Protein AF-A0A7S1MWI6-F1 (afdb_monomer_lite)

InterPro domains:
  IPR009014 Transketolase C-terminal/Pyruvate-ferredoxin oxidoreductase domain II [G3DSA:3.40.50.920] (1-132)
  IPR009014 Transketolase C-terminal/Pyruvate-ferredoxin oxidoreductase domain II [SSF52922] (4-130)
  IPR051157 Pyruvate Dehydrogenase/Transketolase [PTHR43825] (2-128)
  IPR055152 Transketolase-like, C-terminal domain [PF22613] (7-112)

Radius of gyration: 16.28 Å; chains: 1; bounding box: 46×30×47 Å

Foldseek 3Di:
DVLQVVLQVCCCVVPVDHDDDDDDPALPVLLVQQVVQVVVCVVCVPDDRDARPQCVVCVVDDAAAEEADQAAQVRNCSCVVRHDPPHHYHYQYQPDDDDDDDPVVSCVVSLRGSVSSNVVRVVRCVVVVVDD

Structure (mmCIF, N/CA/C/O backbone):
data_AF-A0A7S1MWI6-F1
#
_entry.id   AF-A0A7S1MWI6-F1
#
loop_
_atom_site.group_PDB
_atom_site.id
_atom_site.type_symbol
_atom_site.label_atom_id
_atom_site.label_alt_id
_atom_site.label_comp_id
_atom_site.label_asym_id
_atom_site.label_entity_id
_atom_site.label_seq_id
_atom_site.pdbx_PDB_ins_code
_atom_site.Cartn_x
_atom_site.Cartn_y
_atom_site.Cartn_z
_atom_site.occupancy
_atom_site.B_iso_or_equiv
_atom_site.auth_seq_id
_atom_site.auth_comp_id
_atom_site.auth_asym_id
_atom_site.auth_atom_id
_atom_site.pdbx_PDB_model_num
ATOM 1 N N . LEU A 1 1 ? 5.279 8.288 -6.659 1.00 91.06 1 LEU A N 1
ATOM 2 C CA . LEU A 1 1 ? 4.149 8.987 -7.326 1.00 91.06 1 LEU A CA 1
ATOM 3 C C . LEU A 1 1 ? 4.189 8.913 -8.855 1.00 91.06 1 LEU A C 1
ATOM 5 O O . LEU A 1 1 ? 3.313 8.266 -9.402 1.00 91.06 1 LEU A O 1
ATOM 9 N N . ARG A 1 2 ? 5.161 9.519 -9.564 1.00 95.38 2 ARG A N 1
ATOM 10 C CA . ARG A 1 2 ? 5.183 9.469 -11.050 1.00 95.38 2 ARG A CA 1
ATOM 11 C C . ARG A 1 2 ? 5.219 8.039 -11.605 1.00 95.38 2 ARG A C 1
ATOM 13 O O . ARG A 1 2 ? 4.491 7.730 -12.534 1.00 95.38 2 ARG A O 1
ATOM 20 N N . GLU A 1 3 ? 6.008 7.157 -10.990 1.00 96.94 3 GLU A N 1
ATOM 21 C CA . GLU A 1 3 ? 6.013 5.722 -11.324 1.00 96.94 3 GLU A CA 1
ATOM 22 C C . GLU A 1 3 ? 4.620 5.089 -11.169 1.00 96.94 3 GLU A C 1
ATOM 24 O O . GLU A 1 3 ? 4.190 4.347 -12.041 1.00 96.94 3 GLU A O 1
ATOM 29 N N . SER A 1 4 ? 3.882 5.442 -10.114 1.00 96.94 4 SER A N 1
ATOM 30 C CA . SER A 1 4 ? 2.516 4.968 -9.854 1.00 96.94 4 SER A CA 1
ATOM 31 C C . SER A 1 4 ? 1.502 5.491 -10.877 1.00 96.94 4 SER A C 1
ATOM 33 O O . SER A 1 4 ? 0.605 4.760 -11.277 1.00 96.94 4 SER A O 1
ATOM 35 N N . GLN A 1 5 ? 1.652 6.741 -11.329 1.00 97.75 5 GLN A N 1
ATOM 36 C CA . GLN A 1 5 ? 0.812 7.311 -12.389 1.00 97.75 5 GLN A CA 1
ATOM 37 C C . GLN A 1 5 ? 1.015 6.577 -13.716 1.00 97.75 5 GLN A C 1
ATOM 39 O O . GLN A 1 5 ? 0.042 6.293 -14.401 1.00 97.75 5 GLN A O 1
ATOM 44 N N . VAL A 1 6 ? 2.258 6.224 -14.054 1.00 98.06 6 VAL A N 1
ATOM 45 C CA . VAL A 1 6 ? 2.535 5.431 -15.260 1.00 98.06 6 VAL A CA 1
ATOM 46 C C . VAL A 1 6 ? 2.069 3.984 -15.086 1.00 98.06 6 VAL A C 1
ATOM 48 O O . VAL A 1 6 ? 1.505 3.422 -16.012 1.00 98.06 6 VAL A O 1
ATOM 51 N N . ALA A 1 7 ? 2.236 3.389 -13.902 1.00 98.00 7 ALA A N 1
ATOM 52 C CA . ALA A 1 7 ? 1.732 2.045 -13.617 1.00 98.00 7 ALA A CA 1
ATOM 53 C C . ALA A 1 7 ? 0.209 1.936 -13.790 1.00 98.00 7 ALA A C 1
ATOM 55 O O . ALA A 1 7 ? -0.266 0.924 -14.291 1.00 98.00 7 ALA A O 1
ATOM 56 N N . LYS A 1 8 ? -0.547 2.984 -13.425 1.00 97.81 8 LYS A N 1
ATOM 57 C CA . LYS A 1 8 ? -1.984 3.070 -13.720 1.00 97.81 8 LYS A CA 1
ATOM 58 C C . LYS A 1 8 ? -2.254 2.933 -15.221 1.00 97.81 8 LYS A C 1
ATOM 60 O O . LYS A 1 8 ? -3.122 2.156 -15.587 1.00 97.81 8 LYS A O 1
ATOM 65 N N . LEU A 1 9 ? -1.538 3.692 -16.053 1.00 98.25 9 LEU A N 1
ATOM 66 C CA . LEU A 1 9 ? -1.730 3.658 -17.507 1.00 98.25 9 LEU A CA 1
ATOM 67 C C . LEU A 1 9 ? -1.414 2.268 -18.065 1.00 98.25 9 LEU A C 1
ATOM 69 O O . LEU A 1 9 ? -2.215 1.724 -18.806 1.00 98.25 9 LEU A O 1
ATOM 73 N N . LEU A 1 10 ? -0.314 1.653 -17.616 1.00 98.19 10 LEU A N 1
ATOM 74 C CA . LEU A 1 10 ? 0.053 0.292 -18.022 1.00 98.19 10 LEU A CA 1
ATOM 75 C C . LEU A 1 10 ? -1.019 -0.741 -17.644 1.00 98.19 10 LEU A C 1
ATOM 77 O O . LEU A 1 10 ? -1.374 -1.577 -18.464 1.00 98.19 10 LEU A O 1
ATOM 81 N N . LEU A 1 11 ? -1.557 -0.682 -16.418 1.00 98.00 11 LEU A N 1
ATOM 82 C CA . LEU A 1 11 ? -2.643 -1.573 -15.984 1.00 98.00 11 LEU A CA 1
ATOM 83 C C . LEU A 1 11 ? -3.885 -1.452 -16.877 1.00 98.00 11 LEU A C 1
ATOM 85 O O . LEU A 1 11 ? -4.522 -2.459 -17.184 1.00 98.00 11 LEU A O 1
ATOM 89 N N . GLU A 1 12 ? -4.219 -0.232 -17.289 1.00 97.75 12 GLU A N 1
ATOM 90 C CA . GLU A 1 12 ? -5.373 0.049 -18.139 1.00 97.75 12 GLU A CA 1
ATOM 91 C C . GLU A 1 12 ? -5.140 -0.402 -19.589 1.00 97.75 12 GLU A C 1
ATOM 93 O O . GLU A 1 12 ? -5.995 -1.078 -20.154 1.00 97.75 12 GLU A O 1
ATOM 98 N N . GLU A 1 13 ? -3.977 -0.091 -20.165 1.00 97.88 13 GLU A N 1
ATOM 99 C CA . GLU A 1 13 ? -3.635 -0.378 -21.565 1.00 97.88 13 GLU A CA 1
ATOM 100 C C . GLU A 1 13 ? -3.420 -1.875 -21.835 1.00 97.88 13 GLU A C 1
ATOM 102 O O . GLU A 1 13 ? -3.975 -2.411 -22.794 1.00 97.88 13 GLU A O 1
ATOM 107 N N . ASP A 1 14 ? -2.657 -2.560 -20.981 1.00 97.81 14 ASP A N 1
ATOM 108 C CA . ASP A 1 14 ? -2.220 -3.938 -21.239 1.00 97.81 14 ASP A CA 1
ATOM 109 C C . ASP A 1 14 ? -3.157 -4.989 -20.609 1.00 97.81 14 ASP A C 1
ATOM 111 O O . ASP A 1 14 ? -3.236 -6.120 -21.094 1.00 97.81 14 ASP A O 1
ATOM 115 N N . TRP A 1 15 ? -3.882 -4.636 -19.535 1.00 97.12 15 TRP A N 1
ATOM 116 C CA . TRP A 1 15 ? -4.752 -5.568 -18.795 1.00 97.12 15 TRP A CA 1
ATOM 117 C C . TRP A 1 15 ? -6.210 -5.112 -18.656 1.00 97.12 15 TRP A C 1
ATOM 119 O O . TRP A 1 15 ? -7.025 -5.873 -18.134 1.00 97.12 15 TRP A O 1
ATOM 129 N N . GLY A 1 16 ? -6.573 -3.900 -19.088 1.00 96.94 16 GLY A N 1
ATOM 130 C CA . GLY A 1 16 ? -7.933 -3.374 -18.914 1.00 96.94 16 GLY A CA 1
ATOM 131 C C . GLY A 1 16 ? -8.322 -3.131 -17.450 1.00 96.94 16 GLY A C 1
ATOM 132 O O . GLY A 1 16 ? -9.508 -3.102 -17.119 1.00 96.94 16 GLY A O 1
ATOM 133 N N . ILE A 1 17 ? -7.343 -2.982 -16.551 1.00 97.12 17 ILE A N 1
ATOM 134 C CA . ILE A 1 17 ? -7.563 -2.803 -15.112 1.00 97.12 17 ILE A CA 1
ATOM 135 C C . ILE A 1 17 ? -7.498 -1.313 -14.769 1.00 97.12 17 ILE A C 1
ATOM 137 O O . ILE A 1 17 ? -6.433 -0.698 -14.755 1.00 97.12 17 ILE A O 1
ATOM 141 N N . GLY A 1 18 ? -8.648 -0.734 -14.425 1.00 96.50 18 GLY A N 1
ATOM 142 C CA . GLY A 1 18 ? -8.723 0.646 -13.948 1.00 96.50 18 GLY A CA 1
ATOM 143 C C . GLY A 1 18 ? -8.118 0.815 -12.550 1.00 96.50 18 GLY A C 1
ATOM 144 O O . GLY A 1 18 ? -8.387 0.026 -11.644 1.00 96.50 18 GLY A O 1
ATOM 145 N N . ALA A 1 19 ? -7.340 1.884 -12.348 1.00 96.88 19 ALA A N 1
ATOM 146 C CA . ALA A 1 19 ? -6.756 2.213 -11.047 1.00 96.88 19 ALA A CA 1
ATOM 147 C C . ALA A 1 19 ? -6.938 3.689 -10.659 1.00 96.88 19 ALA A C 1
ATOM 149 O O . ALA A 1 19 ? -6.900 4.605 -11.491 1.00 96.88 19 ALA A O 1
ATOM 150 N N . ASN A 1 20 ? -7.055 3.926 -9.353 1.00 96.56 20 ASN A N 1
ATOM 151 C CA . ASN A 1 20 ? -7.042 5.257 -8.753 1.00 96.56 20 ASN A CA 1
ATOM 152 C C . ASN A 1 20 ? -5.669 5.516 -8.117 1.00 96.56 20 ASN A C 1
ATOM 154 O O . ASN A 1 20 ? -5.061 4.612 -7.548 1.00 96.56 20 ASN A O 1
ATOM 158 N N . VAL A 1 21 ? -5.170 6.751 -8.216 1.00 96.94 21 VAL A N 1
ATOM 159 C CA . VAL A 1 21 ? -3.846 7.132 -7.701 1.00 96.94 21 VAL A CA 1
ATOM 160 C C . VAL A 1 21 ? -4.000 8.245 -6.678 1.00 96.94 21 VAL A C 1
ATOM 162 O O . VAL A 1 21 ? -4.577 9.288 -6.974 1.00 96.94 21 VAL A O 1
ATOM 165 N N . TRP A 1 22 ? -3.418 8.040 -5.499 1.00 97.12 22 TRP A N 1
ATOM 166 C CA . TRP A 1 22 ? -3.351 9.038 -4.438 1.00 97.12 22 TRP A CA 1
ATOM 167 C C . TRP A 1 22 ? -1.928 9.562 -4.285 1.00 97.12 22 TRP A C 1
ATOM 169 O O . TRP A 1 22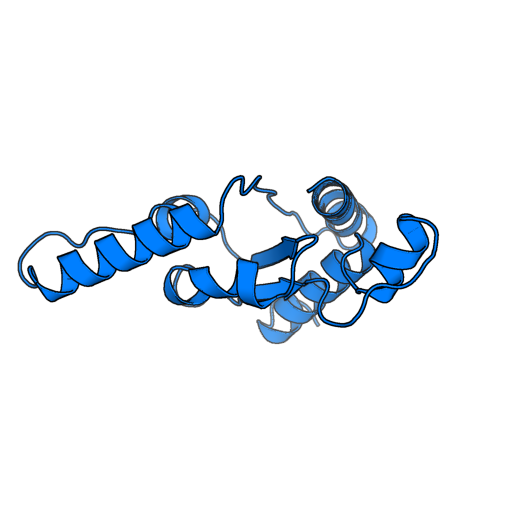 ? -0.951 8.815 -4.367 1.00 97.12 22 TRP A O 1
ATOM 179 N N . SER A 1 23 ? -1.819 10.861 -4.019 1.00 96.31 23 SER A N 1
ATOM 180 C CA . SER A 1 23 ? -0.602 11.440 -3.464 1.00 96.31 23 SER A CA 1
ATOM 181 C C . SER A 1 23 ? -0.679 11.347 -1.946 1.00 96.31 23 SER A C 1
ATOM 183 O O . SER A 1 23 ? -1.632 11.844 -1.349 1.00 96.31 23 SER A O 1
ATOM 185 N N . CYS A 1 24 ? 0.314 10.716 -1.326 1.00 95.69 24 CYS A N 1
ATOM 186 C CA . CYS A 1 24 ? 0.423 10.618 0.124 1.00 95.69 24 CYS A CA 1
ATOM 187 C C . CYS A 1 24 ? 1.595 11.492 0.593 1.00 95.69 24 CYS A C 1
ATOM 189 O O . CYS A 1 24 ? 2.733 11.018 0.598 1.00 95.69 24 CYS A O 1
ATOM 191 N N . PRO A 1 25 ? 1.358 12.775 0.929 1.00 93.88 25 PRO A N 1
ATOM 192 C CA . PRO A 1 25 ? 2.431 13.692 1.311 1.00 93.88 25 PRO A CA 1
ATOM 193 C C . PRO A 1 25 ? 3.079 13.333 2.656 1.00 93.88 25 PRO A C 1
ATOM 195 O O . PRO A 1 25 ? 4.233 13.686 2.876 1.00 93.88 25 PRO A O 1
ATOM 198 N N . SER A 1 26 ? 2.370 12.632 3.550 1.00 97.19 26 SER A N 1
ATOM 199 C CA . SER A 1 26 ? 2.919 12.180 4.831 1.00 97.19 26 SER A CA 1
ATOM 200 C C . SER A 1 26 ? 2.234 10.907 5.322 1.00 97.19 26 SER A C 1
ATOM 202 O O . SER A 1 26 ? 1.097 10.950 5.784 1.00 97.19 26 SER A O 1
ATOM 204 N N . PHE A 1 27 ? 2.944 9.776 5.284 1.00 98.44 27 PHE A N 1
ATOM 205 C CA . PHE A 1 27 ? 2.469 8.549 5.937 1.00 98.44 27 PHE A CA 1
ATOM 206 C C . PHE A 1 27 ? 2.498 8.658 7.467 1.00 98.44 27 PHE A C 1
ATOM 208 O O . PHE A 1 27 ? 1.655 8.062 8.130 1.00 98.44 27 PHE A O 1
ATOM 215 N N . ASN A 1 28 ? 3.411 9.464 8.019 1.00 98.31 28 ASN A N 1
ATOM 216 C CA . ASN A 1 28 ? 3.524 9.674 9.464 1.00 98.31 28 ASN A CA 1
ATOM 217 C C . ASN A 1 28 ? 2.269 10.342 10.038 1.00 98.31 28 ASN A C 1
ATOM 219 O O . ASN A 1 28 ? 1.782 9.934 11.088 1.00 98.31 28 ASN A O 1
ATOM 223 N N . GLU A 1 29 ? 1.731 11.354 9.350 1.00 98.56 29 GLU A N 1
ATOM 224 C CA . GLU A 1 29 ? 0.506 12.025 9.804 1.00 98.56 29 GLU A CA 1
ATOM 225 C C . GLU A 1 29 ? -0.715 11.112 9.671 1.00 98.56 29 GLU A C 1
ATOM 227 O O . GLU A 1 29 ? -1.538 11.078 10.577 1.00 98.56 29 GLU A O 1
ATOM 232 N N . LEU A 1 30 ? -0.797 10.298 8.612 1.00 98.44 30 LEU A N 1
ATOM 233 C CA . LEU A 1 30 ? -1.861 9.295 8.482 1.00 98.44 30 LEU A CA 1
ATOM 234 C C . LEU A 1 30 ? -1.800 8.228 9.581 1.00 98.44 30 LEU A C 1
ATOM 236 O O . LEU A 1 30 ? -2.838 7.787 10.066 1.00 98.44 30 LEU A O 1
ATOM 240 N N . ALA A 1 31 ? -0.597 7.811 9.982 1.00 98.69 31 ALA A N 1
ATOM 241 C CA . ALA A 1 31 ? -0.431 6.868 11.080 1.00 98.69 31 ALA A CA 1
ATOM 242 C C . ALA A 1 31 ? -0.853 7.483 12.419 1.00 98.69 31 ALA A C 1
ATOM 244 O O . ALA A 1 31 ? -1.584 6.847 13.172 1.00 98.69 31 ALA A O 1
ATOM 245 N N . ARG A 1 32 ? -0.448 8.731 12.693 1.00 98.69 32 ARG A N 1
ATOM 246 C CA . ARG A 1 32 ? -0.859 9.474 13.897 1.00 98.69 32 ARG A CA 1
ATOM 247 C C . ARG A 1 32 ? -2.370 9.666 13.955 1.00 98.69 32 ARG A C 1
ATOM 249 O O . ARG A 1 32 ? -2.972 9.423 14.994 1.00 98.69 32 ARG A O 1
ATOM 256 N N . ASP A 1 33 ? -2.980 10.064 12.843 1.00 98.75 33 ASP A N 1
ATOM 257 C CA . ASP A 1 33 ? -4.431 10.199 12.713 1.00 98.75 33 ASP A CA 1
ATOM 258 C C . ASP A 1 33 ? -5.153 8.874 13.009 1.00 98.75 33 ASP A C 1
ATOM 260 O O . ASP A 1 33 ? -6.053 8.833 13.849 1.00 98.75 33 ASP A O 1
ATOM 264 N N . GLY A 1 34 ? -4.695 7.769 12.413 1.00 98.50 34 GLY A N 1
ATOM 265 C CA . GLY A 1 34 ? -5.268 6.449 12.668 1.00 98.50 34 GLY A CA 1
ATOM 266 C C . GLY A 1 34 ? -5.128 5.987 14.118 1.00 98.50 34 GLY A C 1
ATOM 267 O O . GLY A 1 34 ? -6.101 5.518 14.707 1.00 98.50 34 GLY A O 1
ATOM 268 N N . GLN A 1 35 ? -3.957 6.187 14.726 1.00 98.69 35 GLN A N 1
ATOM 269 C CA . GLN A 1 35 ? -3.712 5.870 16.138 1.00 98.69 35 GLN A CA 1
ATOM 270 C C . GLN A 1 35 ? -4.586 6.717 17.071 1.00 98.69 35 GLN A C 1
ATOM 272 O O . GLN A 1 35 ? -5.099 6.213 18.069 1.00 98.69 35 GLN A O 1
ATOM 277 N N . ASN A 1 36 ? -4.797 7.995 16.744 1.00 98.62 36 ASN A N 1
ATOM 278 C CA . ASN A 1 36 ? -5.677 8.875 17.507 1.00 98.62 36 ASN A CA 1
ATOM 279 C C . ASN A 1 36 ? -7.138 8.419 17.425 1.00 98.62 36 ASN A C 1
ATOM 281 O O . ASN A 1 36 ? -7.815 8.382 18.454 1.00 98.62 36 ASN A O 1
ATOM 285 N N . ALA A 1 37 ? -7.608 8.034 16.234 1.00 98.44 37 ALA A N 1
ATOM 286 C CA . ALA A 1 37 ? -8.951 7.495 16.043 1.00 98.44 37 ALA A CA 1
ATOM 287 C C . ALA A 1 37 ? -9.146 6.174 16.805 1.00 98.44 37 ALA A C 1
ATOM 289 O O . ALA A 1 37 ? -10.136 6.015 17.515 1.00 98.44 37 ALA A O 1
ATOM 290 N N . GLU A 1 38 ? -8.183 5.250 16.728 1.00 98.00 38 GLU A N 1
ATOM 291 C CA . GLU A 1 38 ? -8.220 3.986 17.472 1.00 98.00 38 GLU A CA 1
ATOM 292 C C . GLU A 1 38 ? -8.232 4.217 18.987 1.00 98.00 38 GLU A C 1
ATOM 294 O O . GLU A 1 38 ? -9.077 3.666 19.694 1.00 98.00 38 GLU A O 1
ATOM 299 N N . ARG A 1 39 ? -7.354 5.096 19.487 1.00 98.44 39 ARG A N 1
ATOM 300 C CA . ARG A 1 39 ? -7.326 5.486 20.899 1.00 98.44 39 ARG A CA 1
ATOM 301 C C . ARG A 1 39 ? -8.662 6.080 21.339 1.00 98.44 39 ARG A C 1
ATOM 303 O O . ARG A 1 39 ? -9.132 5.761 22.428 1.00 98.44 39 ARG A O 1
ATOM 310 N N . TRP A 1 40 ? -9.261 6.959 20.536 1.00 98.50 40 TRP A N 1
ATOM 311 C CA . TRP A 1 40 ? -10.555 7.549 20.866 1.00 98.50 40 TRP A CA 1
ATOM 312 C C . TRP A 1 40 ? -11.647 6.475 20.920 1.00 98.50 40 TRP A C 1
ATOM 314 O O . TRP A 1 40 ? -12.355 6.405 21.919 1.00 98.50 40 TRP A O 1
ATOM 324 N N . ASN A 1 41 ? -11.709 5.582 19.928 1.00 98.12 41 ASN A N 1
ATOM 325 C CA . ASN A 1 41 ? -12.695 4.497 19.868 1.00 98.12 41 ASN A CA 1
ATOM 326 C C . ASN A 1 41 ? -12.574 3.529 21.054 1.00 98.12 41 ASN A C 1
ATOM 328 O O . ASN A 1 41 ? -13.582 3.065 21.579 1.00 98.12 41 ASN A O 1
ATOM 332 N N . LEU A 1 42 ? -11.345 3.246 21.500 1.00 98.00 42 LEU A N 1
ATOM 333 C CA . LEU A 1 42 ? -11.086 2.416 22.677 1.00 98.00 42 LEU A CA 1
ATOM 334 C C . LEU A 1 42 ? -11.628 3.055 23.965 1.00 98.00 42 LEU A C 1
ATOM 336 O O . LEU A 1 42 ? -12.142 2.356 24.834 1.00 98.00 42 LEU A O 1
ATOM 340 N N . LEU A 1 43 ? -11.487 4.376 24.096 1.00 98.31 43 LEU A N 1
ATOM 341 C CA . LEU A 1 43 ? -11.878 5.119 25.296 1.00 98.31 43 LEU A CA 1
ATOM 342 C C . LEU A 1 43 ? -13.360 5.531 25.303 1.00 98.31 43 LEU A C 1
ATOM 344 O O . LEU A 1 43 ? -13.877 5.854 26.370 1.00 98.31 43 LEU A O 1
ATOM 348 N N . HIS A 1 44 ? -14.042 5.494 24.153 1.00 98.00 44 HIS A N 1
ATOM 349 C CA . HIS A 1 44 ? -15.439 5.923 23.995 1.00 98.00 44 HIS A CA 1
ATOM 350 C C . HIS A 1 44 ? -16.280 4.841 23.284 1.00 98.00 44 HIS A C 1
ATOM 352 O O . HIS A 1 44 ? -16.799 5.068 22.191 1.00 98.00 44 HIS A O 1
ATOM 358 N N . PRO A 1 45 ? -16.452 3.645 23.884 1.00 97.06 45 PRO A N 1
ATOM 359 C CA . PRO A 1 45 ? -17.068 2.495 23.210 1.00 97.06 45 PRO A CA 1
ATOM 360 C C . PRO A 1 45 ? -18.559 2.671 22.878 1.00 97.06 45 PRO A C 1
ATOM 362 O O . PRO A 1 45 ? -19.097 1.920 22.068 1.00 97.06 45 PRO A O 1
ATOM 365 N N . THR A 1 46 ? -19.246 3.620 23.517 1.00 97.56 46 THR A N 1
ATOM 366 C CA . THR A 1 46 ? -20.675 3.901 23.294 1.00 97.56 46 THR A CA 1
ATOM 367 C C . THR A 1 46 ? -20.924 5.052 22.323 1.00 97.56 46 THR A C 1
ATOM 369 O O . THR A 1 46 ? -22.076 5.321 21.990 1.00 97.56 46 THR A O 1
ATOM 372 N N . GLU A 1 47 ? -19.878 5.764 21.903 1.00 97.56 47 GLU A N 1
ATOM 373 C CA . GLU A 1 47 ? -19.998 6.901 20.993 1.00 97.56 47 GLU A CA 1
ATOM 374 C C . GLU A 1 47 ? -19.799 6.486 19.527 1.00 97.56 47 GLU A C 1
ATOM 376 O O . GLU A 1 47 ? -19.412 5.360 19.207 1.00 97.56 47 GLU A O 1
ATOM 381 N N . LEU A 1 48 ? -20.095 7.407 18.605 1.00 96.50 48 LEU A N 1
ATOM 382 C CA . LEU A 1 48 ? -19.881 7.184 17.177 1.00 96.50 48 LEU A CA 1
ATOM 383 C C . LEU A 1 48 ? -18.391 7.046 16.875 1.00 96.50 48 LEU A C 1
ATOM 385 O O . LEU A 1 48 ? -17.641 8.004 17.028 1.00 96.50 48 LEU A O 1
ATOM 389 N N . ALA A 1 49 ? -17.988 5.877 16.379 1.00 96.44 49 ALA A N 1
ATOM 390 C CA . ALA A 1 49 ? -16.592 5.583 16.090 1.00 96.44 49 ALA A CA 1
ATOM 391 C C . ALA A 1 49 ? -15.954 6.604 15.128 1.00 96.44 49 ALA A C 1
ATOM 393 O O . ALA A 1 49 ? -16.428 6.823 14.009 1.00 96.44 49 ALA A O 1
ATOM 394 N N . CYS A 1 50 ? -14.819 7.168 15.538 1.00 97.62 50 CYS A N 1
ATOM 395 C CA . CYS A 1 50 ? -13.932 7.923 14.670 1.00 97.62 50 CYS A CA 1
ATOM 396 C C . CYS A 1 50 ? -13.343 7.006 13.592 1.00 97.62 50 CYS A C 1
ATOM 398 O O . CYS A 1 50 ? -12.828 5.921 13.878 1.00 97.62 50 CYS A O 1
ATOM 400 N N . VAL A 1 51 ? -13.378 7.468 12.343 1.00 97.75 51 VAL A N 1
ATOM 401 C CA . VAL A 1 51 ? -12.825 6.749 11.191 1.00 97.75 51 VAL A CA 1
ATOM 402 C C . VAL A 1 51 ? -11.523 7.435 10.767 1.00 97.75 51 VAL A C 1
ATOM 404 O O . VAL A 1 51 ? -11.575 8.630 10.471 1.00 97.75 51 VAL A O 1
ATOM 407 N N . PRO A 1 52 ? -10.377 6.732 10.683 1.00 98.25 52 PRO A N 1
ATOM 408 C CA . PRO A 1 52 ? -9.128 7.321 10.200 1.00 98.25 52 PRO A CA 1
ATOM 409 C C . PRO A 1 52 ? -9.280 7.939 8.807 1.00 98.25 52 PRO A C 1
ATOM 411 O O . PRO A 1 52 ? -9.962 7.385 7.939 1.00 98.25 52 PRO A O 1
ATOM 414 N N . PHE A 1 53 ? -8.597 9.049 8.546 1.00 98.00 53 PHE A N 1
ATOM 415 C CA . PHE A 1 53 ? -8.656 9.773 7.280 1.00 98.00 53 PHE A CA 1
ATOM 416 C C . PHE A 1 53 ? -8.313 8.875 6.087 1.00 98.00 53 PHE A C 1
ATOM 418 O O . PHE A 1 53 ? -9.020 8.884 5.080 1.00 98.00 53 PHE A O 1
ATOM 425 N N . VAL A 1 54 ? -7.280 8.033 6.205 1.00 97.81 54 VAL A N 1
ATOM 426 C CA . VAL A 1 54 ? -6.913 7.093 5.133 1.00 97.81 54 VAL A CA 1
ATOM 427 C C . VAL A 1 54 ? -8.017 6.068 4.856 1.00 97.81 54 VAL A C 1
ATOM 429 O O . VAL A 1 54 ? -8.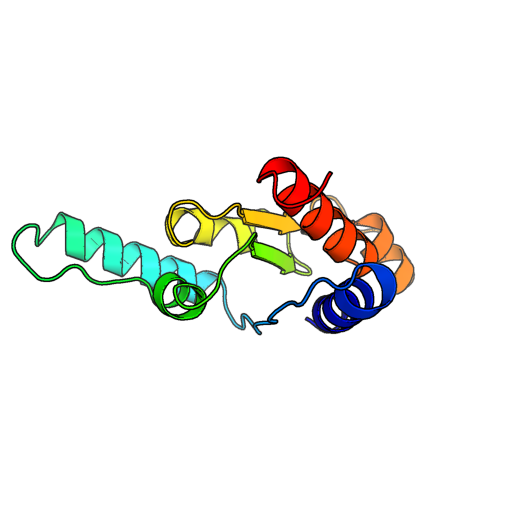296 5.767 3.694 1.00 97.81 54 VAL A O 1
ATOM 432 N N . THR A 1 55 ? -8.714 5.596 5.893 1.00 97.81 55 THR A N 1
ATOM 433 C CA . T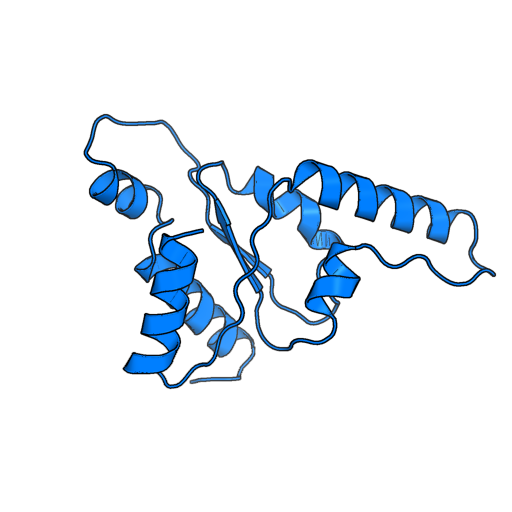HR A 1 55 ? -9.881 4.721 5.739 1.00 97.81 55 THR A CA 1
ATOM 434 C C . THR A 1 55 ? -11.005 5.447 4.999 1.00 97.81 55 THR A C 1
ATOM 436 O O . THR A 1 55 ? -11.598 4.874 4.087 1.00 97.81 55 THR A O 1
ATOM 439 N N . GLN A 1 56 ? -11.271 6.717 5.329 1.00 96.81 56 GLN A N 1
ATOM 440 C CA . GLN A 1 56 ? -12.296 7.523 4.654 1.00 96.81 56 GLN A CA 1
ATOM 441 C C . GLN A 1 56 ? -11.981 7.724 3.164 1.00 96.81 56 GLN A C 1
ATOM 443 O O . GLN A 1 56 ? -12.862 7.549 2.321 1.00 96.81 56 GLN A O 1
ATOM 448 N N . GLN A 1 57 ? -10.726 8.051 2.829 1.00 96.75 57 GLN A N 1
ATOM 449 C CA . GLN A 1 57 ? -10.295 8.270 1.443 1.00 96.75 57 GLN A CA 1
ATOM 450 C C . GLN A 1 57 ? -10.416 7.002 0.590 1.00 96.75 57 GLN A C 1
ATOM 452 O O . GLN A 1 57 ? -10.824 7.064 -0.569 1.00 96.75 57 GLN A O 1
ATOM 457 N N . LEU A 1 58 ? -10.077 5.845 1.163 1.00 96.69 58 LEU A N 1
ATOM 458 C CA . LEU A 1 58 ? -10.081 4.568 0.449 1.00 96.69 58 LEU A CA 1
ATOM 459 C C . LEU A 1 58 ? -11.442 3.858 0.477 1.00 96.69 58 LEU A C 1
ATOM 461 O O . LEU A 1 58 ? -11.685 3.000 -0.372 1.00 96.69 58 LEU A O 1
ATOM 465 N N . GLY A 1 59 ? -12.336 4.210 1.406 1.00 94.00 59 GLY A N 1
ATOM 466 C CA . GLY A 1 59 ? -13.582 3.482 1.674 1.00 94.00 59 GLY A CA 1
ATOM 467 C C . GLY A 1 59 ? -14.615 3.493 0.544 1.00 94.00 59 GLY A C 1
ATOM 468 O O . GLY A 1 59 ? -15.494 2.641 0.519 1.00 94.00 59 GLY A O 1
ATOM 469 N N . ARG A 1 60 ? -14.506 4.417 -0.419 1.00 91.25 60 ARG A N 1
ATOM 470 C CA . ARG A 1 60 ? -15.382 4.475 -1.609 1.00 91.25 60 ARG A CA 1
ATOM 471 C C . ARG A 1 60 ? -14.818 3.727 -2.819 1.00 91.25 60 ARG A C 1
ATOM 473 O O . ARG A 1 60 ? -15.322 3.880 -3.927 1.00 91.25 60 ARG A O 1
ATOM 480 N N . THR A 1 61 ? -13.731 2.985 -2.630 1.00 93.62 61 THR A N 1
ATOM 481 C CA . THR A 1 61 ? -13.014 2.297 -3.706 1.00 93.62 61 THR A CA 1
ATOM 482 C C . THR A 1 61 ? -12.795 0.835 -3.352 1.00 93.62 61 THR A C 1
ATOM 484 O O . THR A 1 61 ? -12.700 0.484 -2.177 1.00 93.62 61 THR A O 1
ATOM 487 N N . ASN A 1 62 ? -12.678 -0.001 -4.380 1.00 92.12 62 ASN A N 1
ATOM 488 C CA . ASN A 1 62 ? -12.543 -1.448 -4.247 1.00 92.12 62 ASN A CA 1
ATOM 489 C C . ASN A 1 62 ? -11.171 -1.924 -4.747 1.00 92.12 62 ASN A C 1
ATOM 491 O O . ASN A 1 62 ? -10.409 -1.150 -5.330 1.00 92.12 62 ASN A O 1
ATOM 495 N N . GLY A 1 63 ? -10.875 -3.204 -4.518 1.00 94.38 63 GLY A N 1
ATOM 496 C CA . GLY A 1 63 ? -9.660 -3.872 -4.989 1.00 94.38 63 GLY A CA 1
ATOM 497 C C . GLY A 1 63 ? -8.462 -3.750 -4.039 1.00 94.38 63 GLY A C 1
ATOM 498 O O . GLY A 1 63 ? -8.584 -3.189 -2.947 1.00 94.38 63 GLY A O 1
ATOM 499 N N . PRO A 1 64 ? -7.285 -4.248 -4.429 1.00 97.31 64 PRO A N 1
ATOM 500 C CA . PRO A 1 64 ? -6.067 -4.137 -3.634 1.00 97.31 64 PRO A CA 1
ATOM 501 C C . PRO A 1 64 ? -5.578 -2.688 -3.516 1.00 97.31 64 PRO A C 1
ATOM 503 O O . PRO A 1 64 ? -5.886 -1.832 -4.346 1.00 97.31 64 PRO A O 1
ATOM 506 N N . VAL A 1 65 ? -4.781 -2.408 -2.485 1.00 98.00 65 VAL A N 1
ATOM 507 C CA . VAL A 1 65 ? -4.068 -1.136 -2.306 1.00 98.00 65 VAL A CA 1
ATOM 508 C C . VAL A 1 65 ? -2.568 -1.393 -2.410 1.00 98.00 65 VAL A C 1
ATOM 510 O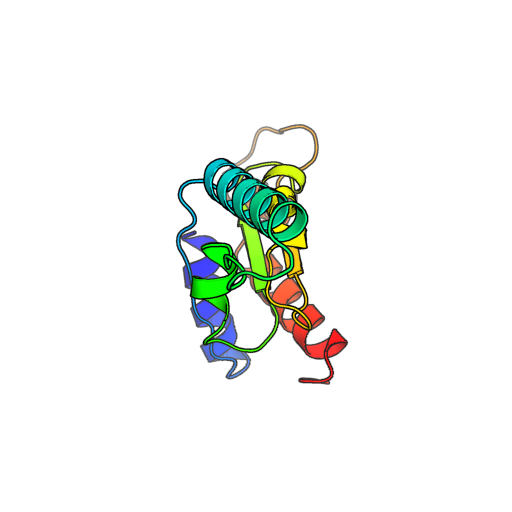 O . VAL A 1 65 ? -2.007 -2.177 -1.644 1.00 98.00 65 VAL A O 1
ATOM 513 N N . ILE A 1 66 ? -1.907 -0.704 -3.342 1.00 98.44 66 ILE A N 1
ATOM 514 C CA . ILE A 1 66 ? -0.459 -0.800 -3.552 1.00 98.44 66 ILE A CA 1
ATOM 515 C C . ILE A 1 66 ? 0.192 0.530 -3.170 1.00 98.44 66 ILE A C 1
ATOM 517 O O . ILE A 1 66 ? -0.087 1.562 -3.781 1.00 98.44 66 ILE A O 1
ATOM 521 N N . ALA A 1 67 ? 1.075 0.511 -2.174 1.00 98.31 67 ALA A N 1
ATOM 522 C CA . ALA A 1 67 ? 1.898 1.658 -1.803 1.00 98.31 67 ALA A CA 1
ATOM 523 C C . ALA A 1 67 ? 3.327 1.476 -2.318 1.00 98.31 67 ALA A C 1
ATOM 525 O O . ALA A 1 67 ? 3.905 0.400 -2.209 1.00 98.31 67 ALA A O 1
ATOM 526 N N . SER A 1 68 ? 3.914 2.540 -2.862 1.00 98.12 68 SER A N 1
ATOM 527 C CA . SER A 1 68 ? 5.310 2.561 -3.301 1.00 98.12 68 SER A CA 1
ATOM 528 C C . SER A 1 68 ? 5.948 3.889 -2.915 1.00 98.12 68 SER A C 1
ATOM 530 O O . SER A 1 68 ? 5.405 4.959 -3.219 1.00 98.12 68 SER A O 1
ATOM 532 N N . THR A 1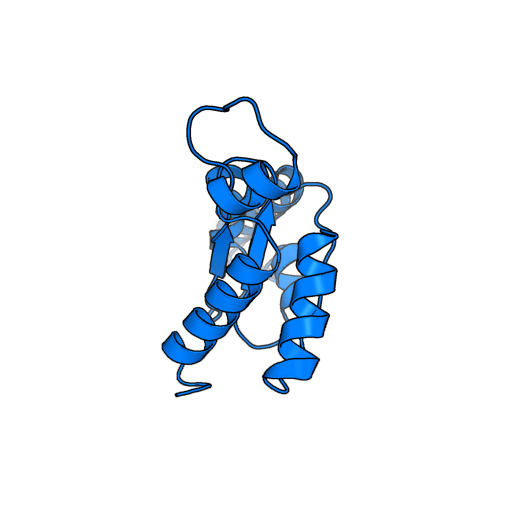 69 ? 7.087 3.822 -2.227 1.00 97.81 69 THR A N 1
ATOM 533 C CA . THR A 1 69 ? 7.821 4.997 -1.739 1.00 97.81 69 THR A CA 1
ATOM 534 C C . THR A 1 69 ? 9.316 4.865 -2.021 1.00 97.81 69 THR A C 1
ATOM 536 O O . THR A 1 69 ? 9.821 3.754 -2.139 1.00 97.81 69 THR A O 1
ATOM 539 N N . ASP A 1 70 ? 10.030 5.993 -2.081 1.00 97.00 70 ASP A N 1
ATOM 540 C CA . ASP A 1 70 ? 11.506 6.025 -2.124 1.00 97.00 70 ASP A CA 1
ATOM 541 C C . ASP A 1 70 ? 12.120 5.881 -0.699 1.00 97.00 70 ASP A C 1
ATOM 543 O O . ASP A 1 70 ? 13.237 6.325 -0.445 1.00 97.00 70 ASP A O 1
ATOM 547 N N . TYR A 1 71 ? 11.366 5.307 0.248 1.00 97.62 71 TYR A N 1
ATOM 548 C CA . TYR A 1 71 ? 11.789 4.961 1.609 1.00 97.62 71 TYR A CA 1
ATOM 549 C C . TYR A 1 71 ? 11.644 3.449 1.827 1.00 97.62 71 TYR A C 1
ATOM 551 O O . TYR A 1 71 ? 10.994 2.759 1.041 1.00 97.62 71 TYR A O 1
ATOM 559 N N . MET A 1 72 ? 12.213 2.932 2.920 1.00 98.19 72 MET A N 1
ATOM 560 C CA . MET A 1 72 ? 12.009 1.542 3.352 1.00 98.19 72 MET A CA 1
ATOM 561 C C . MET A 1 72 ? 10.519 1.206 3.505 1.00 98.19 72 MET A C 1
ATOM 563 O O . MET A 1 72 ? 9.725 2.071 3.888 1.00 98.19 72 MET A O 1
ATOM 567 N N . LYS A 1 73 ? 10.141 -0.058 3.281 1.00 98.56 73 LYS A N 1
ATOM 568 C CA . LYS A 1 73 ? 8.746 -0.527 3.359 1.00 98.56 73 LYS A CA 1
ATOM 569 C C . LYS A 1 73 ? 8.069 -0.110 4.660 1.00 98.56 73 LYS A C 1
ATOM 571 O O . LYS A 1 73 ? 6.933 0.358 4.620 1.00 98.56 73 LYS A O 1
ATOM 576 N N . ASN A 1 74 ? 8.790 -0.164 5.786 1.00 98.31 74 ASN A N 1
ATOM 577 C CA . ASN A 1 74 ? 8.248 0.199 7.097 1.00 98.31 74 ASN A CA 1
ATOM 578 C C . ASN A 1 74 ? 7.593 1.602 7.123 1.00 98.31 74 ASN A C 1
ATOM 580 O O . ASN A 1 74 ? 6.616 1.834 7.832 1.00 98.31 74 ASN A O 1
ATOM 584 N N . TYR A 1 75 ? 8.083 2.530 6.294 1.00 98.25 75 TYR A N 1
ATOM 585 C CA . TYR A 1 75 ? 7.531 3.878 6.191 1.00 98.25 75 TYR A CA 1
ATOM 586 C C . TYR A 1 75 ? 6.093 3.919 5.656 1.00 98.25 75 TYR A C 1
ATOM 588 O O . TYR A 1 75 ? 5.316 4.759 6.089 1.00 98.25 75 TYR A O 1
ATOM 596 N N . ALA A 1 76 ? 5.706 3.036 4.736 1.00 98.12 76 ALA A N 1
ATOM 597 C CA . ALA A 1 76 ? 4.320 2.946 4.265 1.00 98.12 76 ALA A CA 1
ATOM 598 C C . ALA A 1 76 ? 3.528 1.835 4.980 1.00 98.12 76 ALA A C 1
ATOM 600 O O . ALA A 1 76 ? 2.299 1.877 5.011 1.00 98.12 76 ALA A O 1
ATOM 601 N N . GLU A 1 77 ? 4.209 0.871 5.601 1.00 98.31 77 GLU A N 1
ATOM 602 C CA . GLU A 1 77 ? 3.595 -0.168 6.439 1.00 98.31 77 GLU A CA 1
ATOM 603 C C . GLU A 1 77 ? 2.891 0.393 7.679 1.00 98.31 77 GLU A C 1
ATOM 605 O O . GLU A 1 77 ? 1.893 -0.173 8.119 1.00 98.31 77 GLU A O 1
ATOM 610 N N . GLN A 1 78 ? 3.345 1.531 8.214 1.00 98.38 78 GLN A N 1
ATOM 611 C CA . GLN A 1 78 ? 2.793 2.124 9.442 1.00 98.38 78 GLN A CA 1
ATOM 612 C C . GLN A 1 78 ? 1.278 2.401 9.408 1.00 98.38 78 GLN A C 1
ATOM 614 O O . GLN A 1 78 ? 0.652 2.483 10.460 1.00 98.38 78 GLN A O 1
ATOM 619 N N . ILE A 1 79 ? 0.669 2.530 8.222 1.00 98.25 79 ILE A N 1
ATOM 620 C CA . ILE A 1 79 ? -0.779 2.750 8.084 1.00 98.25 79 ILE A CA 1
ATOM 621 C C . ILE A 1 79 ? -1.586 1.461 7.877 1.00 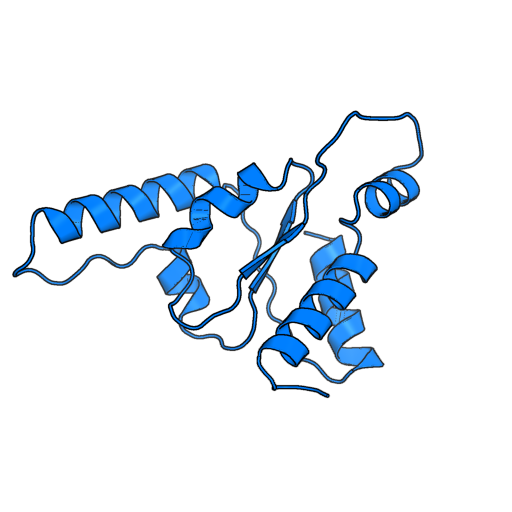98.25 79 ILE A C 1
ATOM 623 O O . ILE A 1 79 ? -2.798 1.536 7.683 1.00 98.25 79 ILE A O 1
ATOM 627 N N . ARG A 1 80 ? -0.952 0.278 7.890 1.00 98.25 80 ARG A N 1
ATOM 628 C CA . ARG A 1 80 ? -1.594 -1.007 7.557 1.00 98.25 80 ARG A CA 1
ATOM 629 C C . ARG A 1 80 ? -2.865 -1.263 8.368 1.00 98.25 80 ARG A C 1
ATOM 631 O O . ARG A 1 80 ? -3.850 -1.720 7.799 1.00 98.25 80 ARG A O 1
ATOM 638 N N . ALA A 1 81 ? -2.853 -0.941 9.661 1.00 97.56 81 ALA A N 1
ATOM 639 C CA . ALA A 1 81 ? -4.002 -1.122 10.552 1.00 97.56 81 ALA A CA 1
ATOM 640 C C . ALA A 1 81 ? -5.226 -0.272 10.154 1.00 97.56 81 ALA A C 1
ATOM 642 O O . ALA A 1 81 ? -6.354 -0.605 10.507 1.00 97.56 81 ALA A O 1
ATOM 643 N N . PHE A 1 82 ? -5.008 0.807 9.400 1.00 97.94 82 PHE A N 1
ATOM 644 C CA . PHE A 1 82 ? -6.030 1.787 9.027 1.00 97.94 82 PHE A CA 1
ATOM 645 C C . PHE A 1 82 ? -6.502 1.628 7.573 1.00 97.94 82 PHE A C 1
ATOM 647 O O . PHE A 1 82 ? -7.370 2.373 7.110 1.00 97.94 82 PHE A O 1
ATOM 654 N N . ILE A 1 83 ? -5.964 0.659 6.828 1.00 97.81 83 ILE A N 1
ATOM 655 C CA . ILE A 1 83 ? -6.503 0.290 5.515 1.00 97.81 83 ILE A CA 1
ATOM 656 C C . ILE A 1 83 ? -7.904 -0.321 5.704 1.00 97.81 83 ILE A C 1
ATOM 658 O O . ILE A 1 83 ? -8.095 -1.101 6.641 1.00 97.81 83 ILE A O 1
ATOM 662 N N . PRO A 1 84 ? -8.901 0.009 4.850 1.00 96.31 84 PRO A N 1
ATOM 663 C CA . PRO A 1 84 ? -10.238 -0.564 4.970 1.00 96.31 84 PRO A CA 1
ATOM 664 C C . PRO A 1 84 ? -10.216 -2.093 5.060 1.00 96.31 84 PRO A C 1
ATOM 666 O O . PRO A 1 84 ? -9.491 -2.764 4.321 1.00 96.31 84 PRO A O 1
ATOM 669 N N . LYS A 1 85 ? -11.028 -2.642 5.969 1.00 93.06 85 LYS A N 1
ATOM 670 C CA . LYS A 1 85 ? -11.104 -4.088 6.214 1.00 93.06 85 LYS A CA 1
ATOM 671 C C . LYS A 1 85 ? -11.433 -4.849 4.927 1.00 93.06 85 LYS A C 1
ATOM 673 O O . LYS A 1 85 ? -12.216 -4.379 4.107 1.00 93.06 85 LYS A O 1
ATOM 678 N N . GLY A 1 86 ? -10.848 -6.037 4.780 1.00 91.25 86 GLY A N 1
ATOM 679 C CA . GLY A 1 86 ? -11.056 -6.899 3.612 1.00 91.25 86 GLY A CA 1
ATOM 680 C C . GLY A 1 86 ? -10.298 -6.464 2.355 1.00 91.25 86 GLY A C 1
ATOM 681 O O . GLY A 1 86 ? -10.463 -7.095 1.319 1.00 91.25 86 GLY A O 1
ATOM 682 N N . ARG A 1 87 ? -9.463 -5.418 2.426 1.00 93.75 87 ARG A N 1
ATOM 683 C CA . ARG A 1 87 ? -8.580 -5.026 1.323 1.00 93.75 87 ARG A CA 1
ATOM 684 C C . ARG A 1 87 ? -7.169 -5.549 1.544 1.00 93.75 87 ARG A C 1
ATOM 686 O O . ARG A 1 87 ? -6.594 -5.388 2.621 1.00 93.75 87 ARG A O 1
ATOM 693 N N . SER A 1 88 ? -6.583 -6.118 0.501 1.00 95.69 88 SER A N 1
ATOM 694 C CA . SER A 1 88 ? -5.163 -6.437 0.484 1.00 95.69 88 SER A CA 1
ATOM 695 C C . SER A 1 88 ? -4.331 -5.143 0.420 1.00 95.69 88 SER A C 1
ATOM 697 O O . SER A 1 88 ? -4.677 -4.183 -0.270 1.00 95.69 88 SER A O 1
ATOM 699 N N . TYR A 1 89 ? -3.233 -5.095 1.182 1.00 97.75 89 TYR A N 1
ATOM 700 C CA . TYR A 1 89 ? -2.297 -3.965 1.203 1.00 97.75 89 TYR A CA 1
ATOM 701 C C . TYR A 1 89 ? -0.868 -4.454 0.981 1.00 97.75 89 TYR A C 1
ATOM 703 O O . TYR A 1 89 ? -0.307 -5.165 1.829 1.00 97.75 89 TYR A O 1
ATOM 711 N N . LYS A 1 90 ? -0.284 -4.084 -0.163 1.00 98.19 90 LYS A N 1
ATOM 712 C CA . LYS A 1 90 ? 1.096 -4.417 -0.538 1.00 98.19 90 LYS A CA 1
ATOM 713 C C . LYS A 1 90 ? 1.948 -3.156 -0.562 1.00 98.19 90 LYS A C 1
ATOM 715 O O . LYS A 1 90 ? 1.546 -2.135 -1.118 1.00 98.19 90 LYS A O 1
ATOM 720 N N . VAL A 1 91 ? 3.138 -3.254 0.020 1.00 98.56 91 VAL A N 1
ATOM 721 C CA . VAL A 1 91 ? 4.073 -2.137 0.143 1.00 98.56 91 VAL A CA 1
ATOM 722 C C . VAL A 1 91 ? 5.369 -2.455 -0.591 1.00 98.56 91 VAL A C 1
ATOM 724 O O . VAL A 1 91 ? 6.004 -3.485 -0.361 1.00 98.56 91 VAL A O 1
ATOM 727 N N . LEU A 1 92 ? 5.765 -1.534 -1.461 1.00 98.56 92 LEU A N 1
ATOM 728 C CA . LEU A 1 92 ? 7.057 -1.486 -2.126 1.00 98.56 92 LEU A CA 1
ATOM 729 C C . LEU A 1 92 ? 7.875 -0.346 -1.513 1.00 98.56 92 LEU A C 1
ATOM 731 O O . LEU A 1 92 ? 7.369 0.758 -1.289 1.00 98.56 92 LEU A O 1
ATOM 735 N N . GLY A 1 93 ? 9.146 -0.611 -1.253 1.00 98.00 93 GLY A N 1
ATOM 736 C CA . GLY A 1 93 ? 10.046 0.329 -0.605 1.00 98.00 93 GLY A CA 1
ATOM 737 C C . GLY A 1 93 ? 11.496 -0.035 -0.872 1.00 98.00 93 GLY A C 1
ATOM 738 O O . GLY A 1 93 ? 11.804 -1.140 -1.311 1.00 98.00 93 GLY A O 1
ATOM 739 N N . THR A 1 94 ? 12.377 0.922 -0.627 1.00 98.19 94 THR A N 1
ATOM 740 C CA . THR A 1 94 ? 13.800 0.856 -0.955 1.00 98.19 94 THR A CA 1
ATOM 741 C C . THR A 1 94 ? 14.621 0.342 0.228 1.00 98.19 94 THR A C 1
ATOM 743 O O . THR A 1 94 ? 15.521 1.023 0.719 1.00 98.19 94 THR A O 1
ATOM 746 N N . ASP A 1 95 ? 14.259 -0.828 0.748 1.00 97.94 95 ASP A N 1
ATOM 747 C CA . ASP A 1 95 ? 15.002 -1.494 1.818 1.00 97.94 95 ASP A CA 1
ATOM 748 C C . ASP A 1 95 ? 16.385 -1.952 1.325 1.00 97.94 95 ASP A C 1
ATOM 750 O O . ASP A 1 95 ? 16.544 -2.388 0.185 1.00 97.94 95 ASP A O 1
ATOM 754 N N . GLY A 1 96 ? 17.386 -1.888 2.206 1.00 96.69 96 GLY A N 1
ATOM 755 C CA . GLY A 1 96 ? 18.768 -2.265 1.903 1.00 96.69 96 GLY A CA 1
ATOM 756 C C . GLY A 1 96 ? 19.712 -1.073 1.730 1.00 96.69 96 GLY A C 1
ATOM 757 O O . GLY A 1 96 ? 19.323 0.090 1.835 1.00 96.69 96 GLY A O 1
ATOM 758 N N . PHE A 1 97 ? 20.994 -1.369 1.510 1.00 96.75 97 PHE A N 1
ATOM 759 C CA . PHE A 1 97 ? 22.016 -0.340 1.335 1.00 96.75 97 PHE A CA 1
ATOM 760 C C . PHE A 1 97 ? 21.952 0.296 -0.055 1.00 96.75 97 PHE A C 1
ATOM 762 O O . PHE A 1 97 ? 21.730 -0.372 -1.064 1.00 96.75 97 PHE A O 1
ATOM 769 N N . GLY A 1 98 ? 22.200 1.605 -0.101 1.00 94.81 98 GLY A N 1
ATOM 770 C CA . GLY A 1 98 ? 22.338 2.346 -1.348 1.00 94.81 98 GLY A CA 1
ATOM 771 C C . GLY A 1 98 ? 23.527 1.873 -2.184 1.00 94.81 98 GLY A C 1
ATOM 772 O O . GLY A 1 98 ? 24.526 1.375 -1.665 1.00 94.81 98 GLY A O 1
ATOM 773 N N . ARG A 1 99 ? 23.432 2.096 -3.495 1.00 94.88 99 ARG A N 1
ATOM 774 C CA . ARG A 1 99 ? 24.534 1.921 -4.446 1.00 94.88 99 ARG A CA 1
ATOM 775 C C . ARG A 1 99 ? 24.528 3.046 -5.476 1.00 94.88 99 ARG A C 1
ATOM 777 O O . ARG A 1 99 ? 23.491 3.667 -5.706 1.00 94.88 99 ARG A O 1
ATOM 784 N N . SER A 1 100 ? 25.670 3.294 -6.104 1.00 97.12 100 SER A N 1
ATOM 785 C CA . SER A 1 100 ? 25.802 4.309 -7.153 1.00 97.12 100 SER A CA 1
ATOM 786 C C . SER A 1 100 ? 25.289 3.771 -8.486 1.00 97.12 100 SER A C 1
ATOM 788 O O . SER A 1 100 ? 25.822 2.790 -8.994 1.00 97.12 100 SER A O 1
ATOM 790 N N . ASP A 1 101 ? 24.258 4.401 -9.048 1.00 95.94 101 ASP A N 1
ATOM 791 C CA . ASP A 1 101 ? 23.724 4.096 -10.381 1.00 95.94 101 ASP A CA 1
ATOM 792 C C . ASP A 1 101 ? 22.763 5.220 -10.831 1.00 95.94 101 ASP A C 1
ATOM 794 O O . ASP A 1 101 ? 22.442 6.138 -10.068 1.00 95.94 101 ASP A O 1
ATOM 798 N N . PHE A 1 102 ? 22.249 5.143 -12.057 1.00 95.75 102 PHE A N 1
ATOM 799 C CA . PHE A 1 102 ? 21.177 6.013 -12.533 1.00 95.75 102 PHE A CA 1
ATOM 800 C C . PHE A 1 102 ? 19.862 5.753 -11.787 1.00 95.75 102 PHE A C 1
ATOM 802 O O . PHE A 1 102 ? 19.529 4.620 -11.441 1.00 95.75 102 PHE A O 1
ATOM 809 N N . ARG A 1 103 ? 19.029 6.793 -11.630 1.00 94.50 103 ARG A N 1
ATOM 810 C CA . ARG A 1 103 ? 17.720 6.684 -10.949 1.00 94.50 103 ARG A CA 1
ATOM 811 C C . ARG A 1 103 ? 16.825 5.573 -11.508 1.00 94.50 103 ARG A C 1
ATOM 813 O O . ARG A 1 103 ? 16.138 4.909 -10.739 1.00 94.50 103 ARG A O 1
ATOM 820 N N . SER A 1 104 ? 16.825 5.362 -12.825 1.00 93.81 104 SER A N 1
ATOM 821 C CA . SER A 1 104 ? 16.049 4.291 -13.467 1.00 93.81 104 SER A CA 1
ATOM 822 C C . SER A 1 104 ? 16.508 2.902 -13.017 1.00 93.81 104 SER A C 1
ATOM 824 O O . SER A 1 104 ? 15.675 2.060 -12.682 1.00 93.81 104 SER A O 1
ATOM 826 N N . LYS A 1 105 ? 17.825 2.685 -12.948 1.00 95.94 105 LYS A N 1
ATOM 827 C CA . LYS A 1 105 ? 18.438 1.437 -12.488 1.00 95.94 105 LYS A CA 1
ATOM 828 C C . LYS A 1 105 ? 18.254 1.227 -10.990 1.00 95.94 105 LYS A C 1
ATOM 830 O O . LYS A 1 105 ? 17.942 0.114 -10.584 1.00 95.94 105 LYS A O 1
ATOM 835 N N . LEU A 1 106 ? 18.346 2.283 -10.180 1.00 96.06 106 LEU A N 1
ATOM 836 C CA . LEU A 1 106 ? 18.090 2.192 -8.740 1.00 96.06 106 LEU A CA 1
ATOM 837 C C . LEU A 1 106 ? 16.637 1.830 -8.432 1.00 96.06 106 LEU A C 1
ATOM 839 O O . LEU A 1 106 ? 16.396 0.938 -7.631 1.00 96.06 106 LEU A O 1
ATOM 843 N N . ARG A 1 107 ? 15.657 2.440 -9.107 1.00 96.50 107 ARG A N 1
ATOM 844 C CA . ARG A 1 107 ? 14.242 2.077 -8.903 1.00 96.50 107 ARG A CA 1
ATOM 845 C C . ARG A 1 107 ? 13.915 0.659 -9.348 1.00 96.50 107 ARG A C 1
ATOM 847 O O . ARG A 1 107 ? 13.024 0.040 -8.781 1.00 96.50 107 ARG A O 1
ATOM 854 N N . GLN A 1 108 ? 14.602 0.162 -10.374 1.00 96.25 108 GLN A N 1
ATOM 855 C CA . GLN A 1 108 ? 14.502 -1.241 -10.765 1.00 96.25 108 GLN A CA 1
ATOM 856 C C . GLN A 1 108 ? 15.149 -2.155 -9.717 1.00 96.25 108 GLN A C 1
ATOM 858 O O . GLN A 1 108 ? 14.579 -3.187 -9.394 1.00 96.25 108 GLN A O 1
ATOM 863 N N . HIS A 1 109 ? 16.316 -1.773 -9.193 1.00 96.69 109 HIS A N 1
ATOM 864 C CA . HIS A 1 109 ? 17.045 -2.536 -8.182 1.00 96.69 109 HIS A CA 1
ATOM 865 C C . HIS A 1 109 ? 16.278 -2.665 -6.867 1.00 96.69 109 HIS A C 1
ATOM 867 O O . HIS A 1 109 ? 16.210 -3.755 -6.319 1.00 96.69 109 HIS A O 1
ATOM 873 N N . PHE A 1 110 ? 15.698 -1.564 -6.393 1.00 97.88 110 PHE A N 1
ATOM 874 C CA . PHE A 1 110 ? 14.877 -1.524 -5.185 1.00 97.88 110 PHE A CA 1
ATOM 875 C C . PHE A 1 110 ? 13.423 -1.942 -5.419 1.00 97.88 110 PHE A C 1
ATOM 877 O O . PHE A 1 110 ? 12.618 -1.862 -4.501 1.00 97.88 110 PHE A O 1
ATOM 884 N N . GLU A 1 111 ? 13.069 -2.351 -6.640 1.00 98.31 111 GLU A N 1
ATOM 885 C CA . GLU A 1 111 ? 11.742 -2.898 -6.940 1.00 98.31 111 GLU A CA 1
ATOM 886 C C . GLU A 1 111 ? 10.585 -1.897 -6.720 1.00 98.31 111 GLU A C 1
ATOM 888 O O . GLU A 1 111 ? 9.469 -2.262 -6.360 1.00 98.31 111 GLU A O 1
ATOM 893 N N . VAL A 1 112 ? 10.833 -0.602 -6.960 1.00 98.06 112 VAL A N 1
ATOM 894 C CA . VAL A 1 112 ? 9.857 0.496 -6.761 1.00 98.06 112 VAL A CA 1
ATOM 895 C C . VAL A 1 112 ? 9.454 1.212 -8.056 1.00 98.06 112 VAL A C 1
ATOM 897 O O . VAL A 1 112 ? 8.762 2.231 -8.029 1.00 98.06 112 VAL A O 1
ATOM 900 N N . ASN A 1 113 ? 9.898 0.726 -9.219 1.00 97.81 113 ASN A N 1
ATOM 901 C CA . ASN A 1 113 ? 9.483 1.301 -10.501 1.00 97.81 113 ASN A CA 1
ATOM 902 C C . ASN A 1 113 ? 8.047 0.888 -10.892 1.00 97.81 113 ASN A C 1
ATOM 904 O O . ASN A 1 113 ? 7.446 -0.011 -10.306 1.00 97.81 113 ASN A O 1
ATOM 908 N N . ARG A 1 114 ? 7.521 1.521 -11.946 1.00 98.25 114 ARG A N 1
ATOM 909 C CA . ARG A 1 114 ? 6.186 1.258 -12.508 1.00 98.25 114 ARG A CA 1
ATOM 910 C C . ARG A 1 114 ? 5.876 -0.217 -12.784 1.00 98.25 114 ARG A C 1
ATOM 912 O O . ARG A 1 114 ? 4.761 -0.639 -12.520 1.00 98.25 114 ARG A O 1
ATOM 919 N N . HIS A 1 115 ? 6.842 -1.010 -13.243 1.00 98.38 115 HIS A N 1
ATOM 920 C CA . HIS A 1 115 ? 6.621 -2.420 -13.581 1.00 98.38 115 HIS A CA 1
ATOM 921 C C . HIS A 1 115 ? 6.418 -3.268 -12.322 1.00 98.38 115 HIS A C 1
ATOM 923 O O . HIS A 1 115 ? 5.536 -4.117 -12.294 1.00 98.38 115 HIS A O 1
ATOM 929 N N . TYR A 1 116 ? 7.165 -2.998 -11.248 1.00 98.56 116 TYR A N 1
ATOM 930 C CA . TYR A 1 116 ? 6.945 -3.680 -9.969 1.00 98.56 116 TYR A CA 1
ATOM 931 C C . TYR A 1 116 ? 5.620 -3.281 -9.318 1.00 98.56 116 TYR A C 1
ATOM 933 O O . TYR A 1 116 ? 4.966 -4.123 -8.709 1.00 98.56 116 TYR A O 1
ATOM 941 N N . ILE A 1 117 ? 5.178 -2.030 -9.496 1.00 98.50 117 ILE A N 1
ATOM 942 C CA . ILE A 1 117 ? 3.842 -1.600 -9.059 1.00 98.50 117 ILE A CA 1
ATOM 943 C C . ILE A 1 117 ? 2.755 -2.394 -9.801 1.00 98.50 117 ILE A C 1
ATOM 945 O O . ILE A 1 117 ? 1.836 -2.892 -9.156 1.00 98.50 117 ILE A O 1
ATOM 949 N N . VAL A 1 118 ? 2.881 -2.556 -11.125 1.00 98.50 118 VAL A N 1
ATOM 950 C CA . VAL A 1 118 ? 1.968 -3.377 -11.944 1.00 98.50 118 VAL A CA 1
ATOM 951 C C . VAL A 1 118 ? 1.964 -4.829 -11.459 1.00 98.50 118 VAL A C 1
ATOM 953 O O . VAL A 1 118 ? 0.904 -5.363 -11.149 1.00 98.50 118 VAL A O 1
ATOM 956 N N . VAL A 1 119 ? 3.136 -5.454 -11.312 1.00 98.25 119 VAL A N 1
ATOM 957 C CA . VAL A 1 119 ? 3.250 -6.848 -10.846 1.00 98.25 119 VAL A CA 1
ATOM 958 C C . VAL A 1 119 ? 2.623 -7.028 -9.463 1.00 98.25 119 VAL A C 1
ATOM 960 O O . VAL A 1 119 ? 1.884 -7.985 -9.248 1.00 98.25 119 VAL A O 1
ATOM 963 N N . ALA A 1 120 ? 2.862 -6.100 -8.532 1.00 98.38 120 ALA A N 1
ATOM 964 C CA . ALA A 1 120 ? 2.260 -6.145 -7.203 1.00 98.38 120 ALA A CA 1
ATOM 965 C C . ALA A 1 120 ? 0.728 -6.021 -7.253 1.00 98.38 120 ALA A C 1
ATOM 967 O O . ALA A 1 120 ? 0.043 -6.715 -6.503 1.00 98.38 120 ALA A O 1
ATOM 968 N N . ALA A 1 121 ? 0.194 -5.173 -8.139 1.00 98.19 121 ALA A N 1
ATOM 969 C CA . ALA A 1 121 ? -1.244 -5.016 -8.339 1.00 98.19 121 ALA A CA 1
ATOM 970 C C . ALA A 1 121 ? -1.885 -6.282 -8.921 1.00 98.19 121 ALA A C 1
ATOM 972 O O . ALA A 1 121 ? -2.848 -6.788 -8.350 1.00 98.19 121 ALA A O 1
ATOM 973 N N . LEU A 1 122 ? -1.320 -6.827 -10.003 1.00 98.12 122 LEU A N 1
ATOM 974 C CA . LEU A 1 122 ? -1.804 -8.056 -10.636 1.00 98.12 122 LEU A CA 1
ATOM 975 C C . LEU A 1 122 ? -1.748 -9.232 -9.664 1.00 98.12 122 LEU A C 1
ATOM 977 O O . LEU A 1 122 ? -2.725 -9.956 -9.506 1.00 98.12 122 LEU A O 1
ATOM 981 N N . LYS A 1 123 ? -0.633 -9.385 -8.942 1.00 98.19 123 LYS A N 1
ATOM 982 C CA . LYS A 1 123 ? -0.500 -10.460 -7.962 1.00 98.19 123 LYS A CA 1
ATOM 983 C C . LYS A 1 123 ? -1.531 -10.339 -6.841 1.00 98.19 123 LYS A C 1
ATOM 985 O O . LYS A 1 123 ? -2.093 -11.353 -6.446 1.00 98.19 123 LYS A O 1
ATOM 990 N N . ALA A 1 124 ? -1.787 -9.128 -6.347 1.00 97.50 124 ALA A N 1
ATOM 991 C CA . ALA A 1 124 ? -2.796 -8.908 -5.316 1.00 97.50 124 ALA A CA 1
ATOM 992 C C . ALA A 1 124 ? -4.219 -9.185 -5.829 1.00 97.50 124 ALA A C 1
ATOM 994 O O . ALA A 1 124 ? -4.996 -9.808 -5.121 1.00 97.50 124 ALA A O 1
ATOM 995 N N . LEU A 1 125 ? -4.540 -8.805 -7.071 1.00 97.12 125 LEU A N 1
ATOM 996 C CA . LEU A 1 125 ? -5.816 -9.162 -7.700 1.00 97.12 125 LEU A CA 1
ATOM 997 C C . LEU A 1 125 ? -5.980 -10.677 -7.863 1.00 97.12 125 LEU A C 1
ATOM 999 O O . LEU A 1 125 ? -7.069 -11.188 -7.624 1.00 97.12 125 LEU A O 1
ATOM 1003 N N . ALA A 1 126 ? -4.917 -11.388 -8.242 1.00 97.31 126 ALA A N 1
ATOM 1004 C CA . ALA A 1 126 ? -4.937 -12.844 -8.357 1.00 97.31 126 ALA A CA 1
ATOM 1005 C C . ALA A 1 126 ? -5.089 -13.523 -6.984 1.00 97.31 126 ALA A C 1
ATOM 1007 O O . ALA A 1 126 ? -5.877 -14.451 -6.836 1.00 97.31 126 ALA A O 1
ATOM 1008 N N . ASP A 1 127 ? -4.385 -13.027 -5.956 1.00 96.31 127 ASP A N 1
ATOM 1009 C CA . ASP A 1 127 ? -4.543 -13.489 -4.566 1.00 96.31 127 ASP A CA 1
ATOM 1010 C C . ASP A 1 127 ? -5.974 -13.266 -4.047 1.00 96.31 127 ASP A C 1
ATOM 1012 O O . ASP A 1 127 ? -6.504 -14.105 -3.319 1.00 96.31 127 ASP A O 1
ATOM 1016 N N . ASP A 1 128 ? -6.609 -12.164 -4.454 1.00 93.75 128 ASP A N 1
ATOM 1017 C CA . ASP A 1 128 ? -7.999 -11.835 -4.129 1.00 93.75 128 ASP A CA 1
ATOM 1018 C C . ASP A 1 128 ? -9.014 -12.581 -5.037 1.00 93.75 128 ASP A C 1
ATOM 1020 O O . ASP A 1 128 ? -10.225 -12.417 -4.879 1.00 93.75 128 ASP A O 1
ATOM 1024 N N . GLY A 1 129 ? -8.548 -13.402 -5.991 1.00 94.12 129 GLY A N 1
ATOM 1025 C CA . GLY A 1 129 ? -9.375 -14.187 -6.917 1.00 94.12 129 GLY A CA 1
ATOM 1026 C C . GLY A 1 129 ? -10.091 -13.370 -8.001 1.00 94.12 129 GLY A C 1
ATOM 1027 O O . GLY A 1 129 ? -11.008 -13.874 -8.647 1.00 94.12 129 GLY A O 1
ATOM 1028 N N . ALA A 1 130 ? -9.705 -12.107 -8.196 1.00 94.06 130 ALA A N 1
ATOM 1029 C CA . ALA A 1 130 ? -10.320 -11.203 -9.168 1.00 94.06 130 ALA A CA 1
ATOM 1030 C C . ALA A 1 130 ? -9.820 -11.430 -10.605 1.00 94.06 130 ALA A C 1
ATOM 1032 O O . ALA A 1 130 ? -10.516 -11.077 -11.556 1.00 94.06 130 ALA A O 1
ATOM 1033 N N . ILE A 1 131 ? -8.623 -12.001 -10.759 1.00 94.06 131 ILE A N 1
ATOM 1034 C CA . ILE A 1 131 ? -8.032 -12.402 -12.042 1.00 94.06 131 ILE A CA 1
ATOM 1035 C C . ILE A 1 131 ? -7.361 -13.785 -11.901 1.00 94.06 131 ILE A C 1
ATOM 1037 O O . ILE A 1 131 ? -7.089 -14.184 -10.766 1.00 94.06 131 ILE A O 1
ATOM 1041 N N . PRO A 1 132 ? -7.125 -14.516 -13.012 1.00 88.19 132 PRO A N 1
ATOM 1042 C CA . PRO A 1 132 ? -6.486 -15.836 -12.992 1.00 88.19 132 PRO A CA 1
ATOM 1043 C C . PRO A 1 132 ? -5.059 -15.856 -12.428 1.00 88.19 132 PRO A C 1
ATOM 1045 O O . PRO A 1 132 ? -4.341 -14.837 -12.563 1.00 88.19 132 PRO A O 1
#

Sequence (132 aa):
LRESQVAKLLLEEDWGIGANVWSCPSFNELARDGQNAERWNLLHPTELACVPFVTQQLGRTNGPVIASTDYMKNYAEQIRAFIPKGRSYKVLGTDGFGRSDFRSKLRQHFEVNRHYIVVAALKALADDGAIP

Secondary structure (DSSP, 8-state):
-HHHHHHHHHHHHHH---------S-HHHHHHHHHHHHHHHHH-TTSPPP--HHHHHHTT--S-EEEE-SS-THHHHTTGGGSPTT--EEEE---S----S-HHHHHHHTT-SHHHHHHHHHHHHHHTTS--

Organism: Hemiselmis andersenii (NCBI:txid464988)

pLDDT: mean 97.01, std 1.85, range [88.19, 98.75]